Protein AF-A0A7C4AMT0-F1 (afdb_monomer_lite)

Structure (mmCIF, N/CA/C/O backbone):
data_AF-A0A7C4AMT0-F1
#
_entry.id   AF-A0A7C4AMT0-F1
#
loop_
_atom_site.group_PDB
_atom_site.id
_atom_site.type_symbol
_atom_site.label_atom_id
_atom_site.label_alt_id
_atom_site.label_comp_id
_atom_site.label_asym_id
_atom_site.label_entity_id
_atom_site.label_seq_id
_atom_site.pdbx_PDB_ins_code
_atom_site.Cartn_x
_atom_site.Cartn_y
_atom_site.Cartn_z
_atom_site.occupancy
_atom_site.B_iso_or_equiv
_atom_site.auth_seq_id
_atom_site.auth_comp_id
_atom_site.auth_asym_id
_atom_site.auth_atom_id
_atom_site.pdbx_PDB_model_num
ATOM 1 N N . LEU A 1 1 ? 5.497 -12.425 -14.736 1.00 63.44 1 LEU A N 1
ATOM 2 C CA . LEU A 1 1 ? 6.089 -11.342 -15.561 1.00 63.44 1 LEU A CA 1
ATOM 3 C C . LEU A 1 1 ? 7.545 -11.609 -15.933 1.00 63.44 1 LEU A C 1
ATOM 5 O O . LEU A 1 1 ? 7.830 -11.645 -17.120 1.00 63.44 1 LEU A O 1
ATOM 9 N N . LEU A 1 2 ? 8.438 -11.858 -14.967 1.00 70.88 2 LEU A N 1
ATOM 10 C CA . LEU A 1 2 ? 9.870 -12.089 -15.233 1.00 70.88 2 LEU A CA 1
ATOM 11 C C . LEU A 1 2 ? 10.137 -13.231 -16.226 1.00 70.88 2 LEU A C 1
ATOM 13 O O . LEU A 1 2 ? 10.861 -13.036 -17.192 1.00 70.88 2 LEU A O 1
ATOM 17 N N . ALA A 1 3 ? 9.456 -14.372 -16.077 1.00 72.62 3 ALA A N 1
ATOM 18 C CA . ALA A 1 3 ? 9.572 -15.492 -17.017 1.00 72.62 3 ALA A CA 1
ATOM 19 C C . ALA A 1 3 ? 9.165 -15.141 -18.465 1.00 72.62 3 ALA A C 1
ATOM 21 O O . ALA A 1 3 ? 9.625 -15.778 -19.403 1.00 72.62 3 ALA A O 1
ATOM 22 N N . HIS A 1 4 ? 8.310 -14.132 -18.659 1.00 69.06 4 HIS A N 1
ATOM 23 C CA . HIS A 1 4 ? 7.890 -13.671 -19.985 1.00 69.06 4 HIS A CA 1
ATOM 24 C C . HIS A 1 4 ? 8.898 -12.671 -20.575 1.00 69.06 4 HIS A C 1
ATOM 26 O O . HIS A 1 4 ? 9.226 -12.757 -21.751 1.00 69.06 4 HIS A O 1
ATOM 32 N N . MET A 1 5 ? 9.464 -11.798 -19.732 1.00 75.31 5 MET A N 1
ATOM 33 C CA . MET A 1 5 ? 10.531 -10.854 -20.099 1.00 75.31 5 MET A CA 1
ATOM 34 C C . MET A 1 5 ? 11.834 -11.568 -20.481 1.00 75.31 5 MET A C 1
ATOM 36 O O . MET A 1 5 ? 12.526 -11.137 -21.394 1.00 75.31 5 MET A O 1
ATOM 40 N N . MET A 1 6 ? 12.152 -12.682 -19.811 1.00 75.31 6 MET A N 1
ATOM 41 C CA . MET A 1 6 ? 13.312 -13.521 -20.141 1.00 75.31 6 MET A CA 1
ATOM 42 C C . MET A 1 6 ? 13.130 -14.308 -2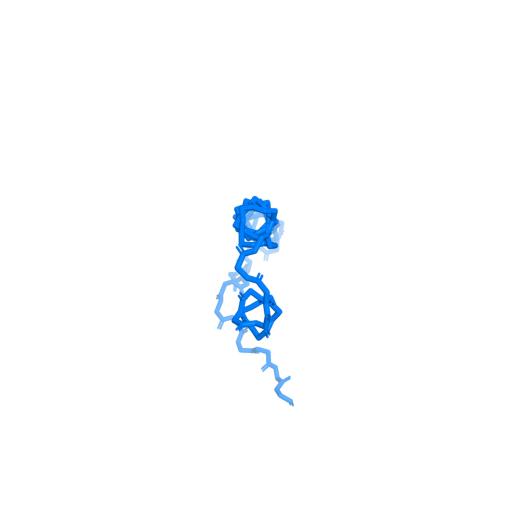1.445 1.00 75.31 6 MET A C 1
ATOM 44 O O . MET A 1 6 ? 14.115 -14.748 -22.029 1.00 75.31 6 MET A O 1
ATOM 48 N N . LYS A 1 7 ? 11.884 -14.499 -21.896 1.00 76.50 7 LYS A N 1
ATOM 49 C CA . LYS A 1 7 ? 11.560 -15.246 -23.118 1.00 76.50 7 LYS A CA 1
ATOM 50 C C . LYS A 1 7 ? 11.656 -14.376 -24.375 1.00 76.50 7 LYS A C 1
ATOM 52 O O . LYS A 1 7 ? 11.978 -14.896 -25.435 1.00 76.50 7 LYS A O 1
ATOM 57 N N . ASP A 1 8 ? 11.383 -13.076 -24.249 1.00 74.50 8 ASP A N 1
ATOM 58 C CA . ASP A 1 8 ? 11.501 -12.095 -25.330 1.00 74.50 8 ASP A CA 1
ATOM 59 C C . ASP A 1 8 ? 11.814 -10.696 -24.769 1.00 74.50 8 ASP A C 1
ATOM 61 O O . ASP A 1 8 ? 10.975 -10.047 -24.130 1.00 74.50 8 ASP A O 1
ATOM 65 N N . LEU A 1 9 ? 13.025 -10.215 -25.068 1.00 72.75 9 LEU A N 1
ATOM 66 C CA . LEU A 1 9 ? 13.560 -8.925 -24.630 1.00 72.75 9 LEU A CA 1
ATOM 67 C C . LEU A 1 9 ? 12.723 -7.730 -25.118 1.00 72.75 9 LEU A C 1
ATOM 69 O O . LEU A 1 9 ? 12.703 -6.699 -24.438 1.00 72.75 9 LEU A O 1
ATOM 73 N N . SER A 1 10 ? 11.977 -7.863 -26.222 1.00 79.00 10 SER A N 1
ATOM 74 C CA . SER A 1 10 ? 11.096 -6.807 -26.745 1.00 79.00 10 SER A CA 1
ATOM 75 C C . SER A 1 10 ? 9.914 -6.503 -25.809 1.00 79.00 10 SER A C 1
ATOM 77 O O . SER A 1 10 ? 9.410 -5.376 -25.753 1.00 79.00 10 SER A O 1
ATOM 79 N N . THR A 1 11 ? 9.502 -7.483 -24.998 1.00 80.94 11 THR A N 1
ATOM 80 C CA . THR A 1 11 ? 8.360 -7.360 -24.076 1.00 80.94 11 THR A CA 1
ATOM 81 C C . THR A 1 11 ? 8.723 -6.682 -22.750 1.00 80.94 11 THR A C 1
ATOM 83 O O . THR A 1 11 ? 7.837 -6.219 -22.021 1.00 80.94 11 THR A O 1
ATOM 86 N N . THR A 1 12 ? 10.021 -6.541 -22.463 1.00 84.88 12 THR A N 1
ATOM 87 C CA . THR A 1 12 ? 10.581 -6.019 -21.205 1.00 84.88 12 THR A CA 1
ATOM 88 C C . THR A 1 12 ? 10.014 -4.651 -20.830 1.00 84.88 12 THR A C 1
ATOM 90 O O . THR A 1 12 ? 9.550 -4.455 -19.709 1.00 84.88 12 THR A O 1
ATOM 93 N N . SER A 1 13 ? 9.970 -3.702 -21.771 1.00 85.56 13 SER A N 1
ATOM 94 C CA . SER A 1 13 ? 9.489 -2.338 -21.498 1.00 85.56 13 SER A CA 1
ATOM 95 C C . SER A 1 13 ? 8.011 -2.308 -21.075 1.00 85.56 13 SER A C 1
ATOM 97 O O . SER A 1 13 ? 7.632 -1.606 -20.136 1.00 85.56 13 SER A O 1
ATOM 99 N N . ARG A 1 14 ? 7.160 -3.110 -21.731 1.00 87.88 14 ARG A N 1
ATOM 100 C CA . ARG A 1 14 ? 5.733 -3.228 -21.379 1.00 87.88 14 ARG A CA 1
ATOM 101 C C . ARG A 1 14 ? 5.557 -3.887 -20.014 1.00 87.88 14 ARG A C 1
ATOM 103 O O . ARG A 1 14 ? 4.749 -3.426 -19.214 1.00 87.88 14 ARG A O 1
ATOM 110 N N . ALA A 1 15 ? 6.336 -4.925 -19.743 1.00 89.06 15 ALA A N 1
ATOM 111 C CA . ALA A 1 15 ? 6.300 -5.648 -18.484 1.00 89.06 15 ALA A CA 1
ATOM 112 C C . ALA A 1 15 ? 6.759 -4.782 -17.293 1.00 89.06 15 ALA A C 1
ATOM 114 O O . ALA A 1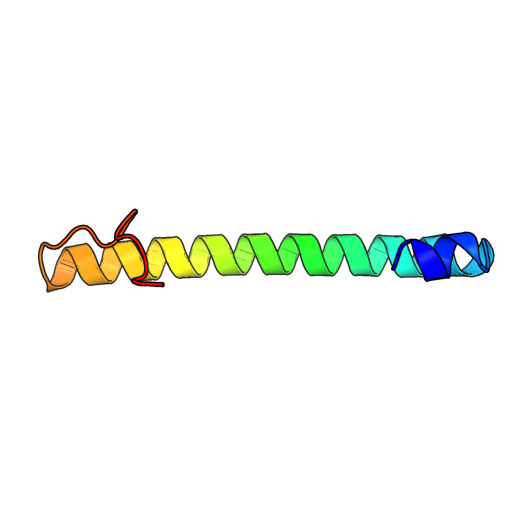 15 ? 6.123 -4.815 -16.242 1.00 89.06 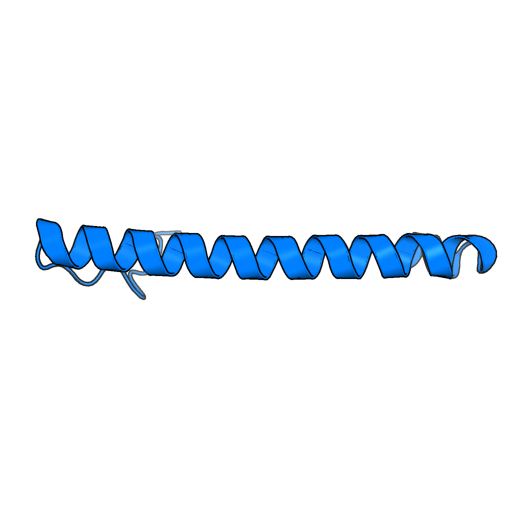15 ALA A O 1
ATOM 115 N N . ILE A 1 16 ? 7.779 -3.932 -17.466 1.00 89.56 16 ILE A N 1
ATOM 116 C CA . ILE A 1 16 ? 8.205 -2.961 -16.442 1.00 89.56 16 ILE A CA 1
ATOM 117 C C . ILE A 1 16 ? 7.084 -1.962 -16.122 1.00 89.56 16 ILE A C 1
ATOM 119 O O . ILE A 1 16 ? 6.818 -1.694 -14.953 1.00 89.56 16 ILE A O 1
ATOM 123 N N . ARG A 1 17 ? 6.381 -1.440 -17.137 1.00 92.06 17 ARG A N 1
ATOM 124 C CA . ARG A 1 17 ? 5.234 -0.540 -16.910 1.00 92.06 17 ARG A CA 1
ATOM 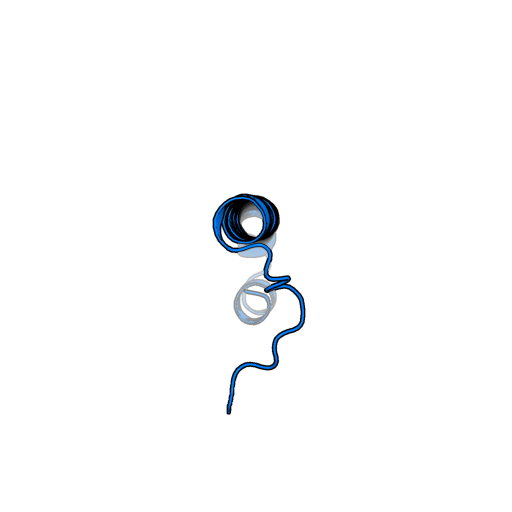125 C C . ARG A 1 17 ? 4.131 -1.212 -16.094 1.00 92.06 17 ARG A C 1
ATOM 127 O O . ARG A 1 17 ? 3.624 -0.614 -15.151 1.00 92.06 17 ARG A O 1
ATOM 134 N N . LEU A 1 18 ? 3.800 -2.461 -16.418 1.00 93.38 18 LEU A N 1
ATOM 135 C CA . LEU A 1 18 ? 2.821 -3.238 -15.654 1.00 93.38 18 LEU A CA 1
ATOM 136 C C . LEU A 1 18 ? 3.284 -3.487 -14.215 1.00 93.38 18 LEU A C 1
ATOM 138 O O . LEU A 1 18 ? 2.479 -3.361 -13.300 1.00 93.38 18 LEU A O 1
ATOM 142 N N . LEU A 1 19 ? 4.573 -3.763 -13.999 1.00 93.50 19 LEU A N 1
ATOM 143 C CA . LEU A 1 19 ? 5.131 -3.925 -12.656 1.00 93.50 19 LEU A CA 1
ATOM 144 C C . LEU A 1 19 ? 4.959 -2.656 -11.811 1.00 93.50 19 LEU A C 1
ATOM 146 O O . LEU A 1 19 ? 4.557 -2.744 -10.652 1.00 93.50 19 LEU A O 1
ATOM 150 N N . PHE A 1 20 ? 5.221 -1.480 -12.386 1.00 94.69 20 PHE A N 1
ATOM 151 C CA . PHE A 1 20 ? 4.998 -0.215 -11.686 1.00 94.69 20 PHE A CA 1
ATOM 152 C C . PHE A 1 20 ? 3.521 0.009 -11.364 1.00 94.69 20 PHE A C 1
ATOM 154 O O . PHE A 1 20 ? 3.211 0.369 -10.232 1.00 94.69 20 PHE A O 1
ATOM 161 N N . ILE A 1 21 ? 2.609 -0.264 -12.304 1.00 96.38 21 ILE A N 1
ATOM 162 C CA . ILE A 1 21 ? 1.161 -0.181 -12.054 1.00 96.38 21 ILE A CA 1
ATOM 163 C C . ILE A 1 21 ? 0.767 -1.088 -10.883 1.00 96.38 21 ILE A C 1
ATOM 165 O O . ILE A 1 21 ? 0.134 -0.621 -9.938 1.00 96.38 21 ILE A O 1
ATOM 169 N N . SER A 1 22 ? 1.185 -2.356 -10.901 1.00 96.75 22 SER A N 1
ATOM 170 C CA . SER A 1 22 ? 0.913 -3.295 -9.807 1.00 96.75 22 SER A CA 1
ATOM 171 C C . SER A 1 22 ? 1.465 -2.797 -8.471 1.00 96.75 22 SER A C 1
ATOM 173 O O . SER A 1 22 ? 0.766 -2.868 -7.465 1.00 96.75 22 SER A O 1
ATOM 175 N N . LYS A 1 23 ? 2.678 -2.231 -8.461 1.00 96.38 23 LYS A N 1
ATOM 176 C CA . LYS A 1 23 ? 3.281 -1.648 -7.256 1.00 96.38 23 LYS A CA 1
ATOM 177 C C . LYS A 1 23 ? 2.469 -0.466 -6.719 1.00 96.38 23 LYS A C 1
ATOM 179 O O . LYS A 1 23 ? 2.276 -0.359 -5.513 1.00 96.38 23 LYS A O 1
ATOM 184 N N . TYR A 1 24 ? 1.982 0.426 -7.580 1.00 97.94 24 TYR A N 1
ATOM 185 C CA . TYR A 1 24 ? 1.147 1.545 -7.135 1.00 97.94 24 TYR A CA 1
ATOM 186 C C . TYR A 1 24 ? -0.198 1.069 -6.581 1.00 97.94 24 TYR A C 1
ATOM 188 O O . TYR A 1 24 ? -0.628 1.567 -5.544 1.00 97.94 24 TYR A O 1
ATOM 196 N N . LEU A 1 25 ? -0.823 0.070 -7.211 1.00 98.19 25 LEU A N 1
ATOM 197 C CA . LEU A 1 25 ? -2.056 -0.534 -6.698 1.00 98.19 25 LEU A CA 1
ATOM 198 C C . LEU A 1 25 ? -1.856 -1.166 -5.316 1.00 98.19 25 LEU A C 1
ATOM 200 O O . LEU A 1 25 ? -2.686 -0.969 -4.436 1.00 98.19 25 LEU A O 1
ATOM 204 N N . GLU A 1 26 ? -0.740 -1.863 -5.101 1.00 97.88 26 GLU A N 1
ATOM 205 C CA . GLU A 1 26 ? -0.379 -2.423 -3.794 1.00 97.88 26 GLU A CA 1
ATOM 206 C C . GLU A 1 26 ? -0.270 -1.330 -2.717 1.00 97.88 26 GLU A C 1
ATOM 208 O O . GLU A 1 26 ? -0.813 -1.480 -1.627 1.00 97.88 26 GLU A O 1
ATOM 213 N N . ARG A 1 27 ? 0.377 -0.196 -3.024 1.00 98.06 27 ARG A N 1
ATOM 214 C CA . ARG A 1 27 ? 0.477 0.940 -2.087 1.00 98.06 27 ARG A CA 1
ATOM 215 C C . ARG A 1 27 ? -0.882 1.566 -1.777 1.00 98.06 27 ARG A C 1
ATOM 217 O O . ARG A 1 27 ? -1.147 1.903 -0.628 1.00 98.06 27 ARG A O 1
ATOM 224 N N . ILE A 1 28 ? -1.745 1.713 -2.784 1.00 98.25 28 ILE A N 1
ATOM 225 C CA . ILE A 1 28 ? -3.114 2.210 -2.584 1.00 98.25 28 ILE A CA 1
ATOM 226 C C . ILE A 1 28 ? -3.891 1.251 -1.675 1.00 98.25 28 ILE A C 1
ATOM 228 O O . ILE A 1 28 ? -4.566 1.701 -0.751 1.00 98.25 28 ILE A O 1
ATOM 232 N N . ALA A 1 29 ? -3.770 -0.058 -1.908 1.00 97.69 29 ALA A N 1
ATOM 233 C CA . ALA A 1 29 ? -4.423 -1.073 -1.090 1.00 97.69 29 ALA A CA 1
ATOM 234 C C . ALA A 1 29 ? -3.936 -1.031 0.367 1.00 97.69 29 ALA A C 1
ATOM 236 O O . ALA A 1 29 ? -4.761 -1.039 1.278 1.00 97.69 29 ALA A O 1
ATOM 237 N N . ASP A 1 30 ? -2.627 -0.905 0.594 1.00 96.44 30 ASP A N 1
ATOM 238 C CA . ASP A 1 30 ? -2.056 -0.774 1.940 1.00 96.44 30 ASP A CA 1
ATOM 239 C C . ASP A 1 30 ? -2.587 0.470 2.675 1.00 96.44 30 ASP A C 1
ATOM 241 O O . ASP A 1 30 ? -2.987 0.401 3.839 1.00 96.44 30 ASP A O 1
ATOM 245 N N . HIS A 1 31 ? -2.690 1.613 1.990 1.00 97.56 31 HIS A N 1
ATOM 246 C CA . HIS A 1 31 ? -3.299 2.810 2.573 1.00 97.56 31 HIS A CA 1
ATOM 247 C C . HIS A 1 31 ? -4.788 2.628 2.883 1.00 97.56 31 HIS A C 1
ATOM 249 O O . HIS A 1 31 ? -5.241 3.058 3.944 1.00 97.56 31 HIS A O 1
ATOM 255 N N . ALA A 1 32 ? -5.544 1.972 2.002 1.00 97.69 32 ALA A N 1
ATOM 256 C CA . ALA A 1 32 ? -6.957 1.693 2.234 1.00 97.69 32 ALA A CA 1
ATOM 257 C C . ALA A 1 32 ? -7.165 0.800 3.470 1.00 97.69 32 ALA A C 1
ATOM 259 O O . ALA A 1 32 ? -8.024 1.101 4.300 1.00 97.69 32 ALA A O 1
ATOM 260 N N . VAL A 1 33 ? -6.342 -0.244 3.635 1.00 95.31 33 VAL A N 1
ATOM 261 C CA . VAL A 1 33 ? -6.362 -1.112 4.826 1.00 95.31 33 VAL A CA 1
ATOM 262 C C . VAL A 1 33 ? -6.038 -0.308 6.081 1.00 95.31 33 VAL A C 1
ATOM 264 O O . VAL A 1 33 ? -6.802 -0.347 7.041 1.00 95.31 33 VAL A O 1
ATOM 267 N N . ASN A 1 34 ? -4.975 0.498 6.051 1.00 95.06 34 ASN A N 1
ATOM 268 C CA . ASN A 1 34 ? -4.592 1.341 7.182 1.00 95.06 34 ASN A CA 1
ATOM 269 C C . ASN A 1 34 ? -5.705 2.312 7.619 1.00 95.06 34 ASN A C 1
ATOM 271 O O . A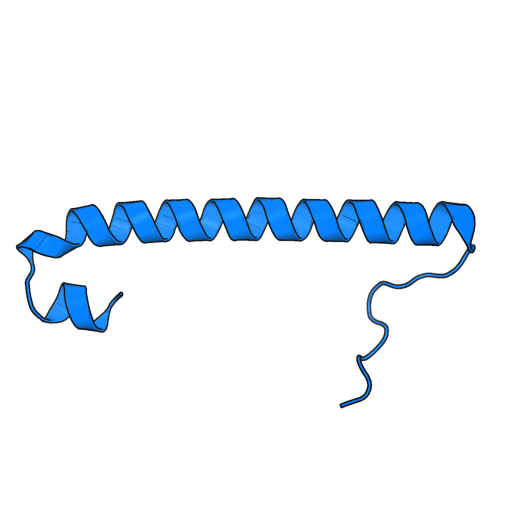SN A 1 34 ? -5.882 2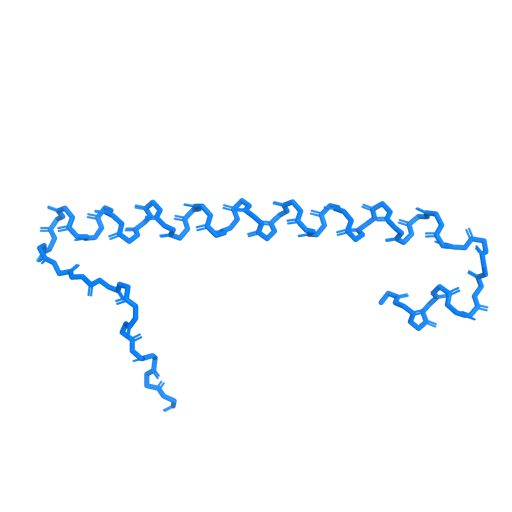.545 8.817 1.00 95.06 34 ASN A O 1
ATOM 275 N N . ILE A 1 35 ? -6.452 2.884 6.667 1.00 96.06 35 ILE A N 1
ATOM 276 C CA . ILE A 1 35 ? -7.601 3.757 6.955 1.00 96.06 35 ILE A CA 1
ATOM 277 C C . ILE A 1 35 ? -8.749 2.948 7.565 1.00 96.06 35 ILE A C 1
ATOM 279 O O . ILE A 1 35 ? -9.313 3.363 8.575 1.00 96.06 35 ILE A O 1
ATOM 283 N N . ALA A 1 36 ? -9.081 1.790 6.991 1.00 95.06 36 ALA A N 1
ATOM 284 C CA . ALA A 1 36 ? -10.146 0.932 7.504 1.00 95.06 36 ALA A CA 1
ATOM 285 C C . ALA A 1 36 ? -9.862 0.467 8.942 1.00 95.06 36 ALA A C 1
ATOM 287 O O . ALA A 1 36 ? -10.740 0.541 9.799 1.00 95.06 36 ALA A O 1
ATOM 288 N N . GLU A 1 37 ? -8.625 0.067 9.239 1.00 93.88 37 GLU A N 1
ATOM 289 C CA . GLU A 1 37 ? -8.197 -0.300 10.593 1.00 93.88 37 GLU A CA 1
ATOM 290 C C . GLU A 1 37 ? -8.360 0.852 11.590 1.00 93.88 37 GLU A C 1
ATOM 292 O O . GLU A 1 37 ? -8.788 0.630 12.724 1.00 93.88 37 GLU A O 1
ATOM 297 N N . LEU A 1 38 ? -8.043 2.085 11.177 1.00 93.81 38 LEU A N 1
ATOM 298 C CA . LEU A 1 38 ? -8.226 3.267 12.016 1.00 93.81 38 LEU A CA 1
ATOM 299 C C . LEU A 1 38 ? -9.710 3.542 12.292 1.00 93.81 38 LEU A C 1
ATOM 301 O O . LEU A 1 38 ? -10.063 3.887 13.418 1.00 93.81 38 LEU A O 1
ATOM 305 N N . VAL A 1 39 ? -10.576 3.368 11.290 1.00 95.12 39 VAL A N 1
ATOM 306 C CA . VAL A 1 39 ? -12.030 3.503 11.461 1.00 95.12 39 VAL A CA 1
ATOM 307 C C . VAL A 1 39 ? -12.559 2.450 12.435 1.00 95.12 39 VAL A C 1
ATOM 309 O O . VAL A 1 39 ? -13.313 2.798 13.341 1.00 95.12 39 VAL A O 1
ATOM 312 N N . ILE A 1 40 ? -12.127 1.191 12.311 1.00 93.38 40 ILE A N 1
ATOM 313 C CA . ILE A 1 40 ? -12.532 0.130 13.245 1.00 93.38 40 ILE A CA 1
ATOM 314 C C . ILE A 1 40 ? -12.078 0.469 14.666 1.00 93.38 40 ILE A C 1
ATOM 316 O O . ILE A 1 40 ? -12.869 0.378 15.601 1.00 93.38 40 ILE A O 1
ATOM 320 N N . PHE A 1 41 ? -10.840 0.940 14.835 1.00 92.56 41 PHE A N 1
ATOM 321 C CA . PHE A 1 41 ? -10.359 1.388 16.140 1.00 92.56 41 PHE A CA 1
ATOM 322 C C . PHE A 1 41 ? -11.200 2.540 16.708 1.00 92.56 41 PHE A C 1
ATOM 324 O O . PHE A 1 41 ? -11.515 2.538 17.894 1.00 92.56 41 PHE A O 1
ATOM 331 N N . MET A 1 42 ? -11.598 3.504 15.873 1.00 94.50 42 MET A N 1
ATOM 332 C CA . MET A 1 42 ? -12.421 4.640 16.297 1.00 94.50 42 MET A CA 1
ATOM 333 C C . MET A 1 42 ? -13.823 4.220 16.763 1.00 94.50 42 MET A C 1
ATOM 335 O O . MET A 1 42 ? -14.349 4.818 17.698 1.00 94.50 42 MET A O 1
ATOM 339 N N . VAL A 1 43 ? -14.425 3.215 16.122 1.00 95.25 43 VAL A N 1
ATOM 340 C CA . VAL A 1 43 ? -15.794 2.762 16.423 1.00 95.25 43 VAL A CA 1
ATOM 341 C C . VAL A 1 43 ? -15.822 1.728 17.551 1.00 95.25 43 VAL A C 1
ATOM 343 O O . VAL A 1 43 ? -16.649 1.823 18.454 1.00 95.25 43 VAL A O 1
ATOM 346 N N . GLU A 1 44 ? -14.926 0.744 17.513 1.00 93.56 44 GLU A N 1
ATOM 347 C CA . GLU A 1 44 ? -14.936 -0.415 18.416 1.00 93.56 44 GLU A CA 1
ATOM 348 C C . GLU A 1 44 ? -13.930 -0.293 19.571 1.00 93.56 44 GLU A C 1
ATOM 350 O O . GLU A 1 44 ? -13.895 -1.151 20.453 1.00 93.56 44 GLU A O 1
ATOM 355 N N . GLY A 1 45 ? -13.046 0.712 19.550 1.00 89.38 45 GLY A N 1
ATOM 356 C CA . GLY A 1 45 ? -11.943 0.853 20.512 1.00 89.38 45 GLY A CA 1
ATOM 357 C C . GLY A 1 45 ? -10.884 -0.254 20.418 1.00 89.38 45 GLY A C 1
ATOM 358 O O . GLY A 1 45 ? -9.991 -0.334 21.261 1.00 89.38 45 GLY A O 1
ATOM 359 N N . THR A 1 46 ? -10.978 -1.129 19.411 1.00 85.00 46 THR A N 1
ATOM 360 C CA . THR A 1 46 ? -10.155 -2.336 19.286 1.00 85.00 46 THR A CA 1
ATOM 361 C C . THR A 1 46 ? -9.057 -2.145 18.248 1.00 85.00 46 THR A C 1
ATOM 363 O O . THR A 1 46 ? -9.301 -1.715 17.123 1.00 85.00 46 THR A O 1
ATOM 366 N N . ILE A 1 47 ? -7.822 -2.501 18.608 1.00 84.75 47 ILE A N 1
ATOM 367 C CA . ILE A 1 47 ? -6.689 -2.479 17.678 1.00 84.75 47 ILE A CA 1
ATOM 368 C C . ILE A 1 47 ? -6.732 -3.753 16.828 1.00 84.75 47 ILE A C 1
ATOM 370 O O . ILE A 1 47 ? -6.454 -4.847 17.315 1.00 84.75 47 ILE A O 1
ATOM 374 N N . VAL A 1 48 ? -7.081 -3.605 15.549 1.00 81.44 48 VAL A N 1
ATOM 375 C CA . VAL A 1 48 ? -7.148 -4.726 14.588 1.00 81.44 48 VAL A CA 1
ATOM 376 C C . VAL A 1 48 ? -5.774 -5.071 14.004 1.00 81.44 48 VAL A C 1
ATOM 378 O O . VAL A 1 48 ? -5.521 -6.215 13.624 1.00 81.44 48 VAL A O 1
ATOM 381 N N . ARG A 1 49 ? -4.854 -4.101 13.993 1.00 75.81 49 ARG A N 1
ATOM 382 C CA . ARG A 1 49 ? -3.475 -4.280 13.528 1.00 75.81 49 ARG A CA 1
ATOM 383 C C . ARG A 1 49 ? -2.805 -5.443 14.262 1.00 75.81 49 ARG A C 1
ATOM 385 O O . ARG A 1 49 ? -2.785 -5.461 15.488 1.00 75.81 49 ARG A O 1
ATOM 392 N N . HIS A 1 50 ? -2.186 -6.360 13.518 1.00 70.62 50 HIS A N 1
ATOM 393 C CA . HIS A 1 50 ? -1.450 -7.531 14.035 1.00 70.62 50 HIS A CA 1
ATOM 394 C C . HIS A 1 50 ? -2.304 -8.627 14.695 1.00 70.62 50 HIS A C 1
ATOM 396 O O . HIS A 1 50 ? -1.749 -9.548 15.305 1.00 70.62 50 HIS A O 1
ATOM 402 N N . ARG A 1 51 ? -3.637 -8.600 14.554 1.00 65.25 51 ARG A N 1
ATOM 403 C CA . ARG A 1 51 ? -4.463 -9.754 14.930 1.00 65.25 51 ARG A CA 1
ATOM 404 C C . ARG A 1 51 ? -4.095 -10.901 13.984 1.00 65.25 51 ARG A C 1
ATOM 406 O O . ARG A 1 51 ? -4.342 -10.809 12.784 1.00 65.25 51 ARG A O 1
ATOM 413 N N . LYS A 1 52 ? -3.432 -11.950 14.493 1.00 55.31 52 LYS A N 1
ATOM 414 C CA . LYS A 1 52 ? -3.097 -13.129 13.680 1.00 55.31 52 LYS A CA 1
ATOM 415 C C . LYS A 1 52 ? -4.391 -13.638 13.048 1.00 55.31 52 LYS A C 1
ATOM 417 O O . LYS A 1 52 ? -5.328 -13.955 13.779 1.00 55.31 52 LYS A O 1
ATOM 422 N N . GLN A 1 53 ? -4.442 -13.697 11.718 1.00 54.78 53 GLN A N 1
ATOM 423 C CA . GLN A 1 53 ? -5.482 -14.470 11.052 1.00 54.78 53 GLN A CA 1
ATOM 424 C C . GLN A 1 53 ? -5.362 -15.904 11.583 1.00 54.78 53 GLN A C 1
ATOM 426 O O . GLN A 1 53 ? -4.249 -16.443 11.570 1.00 54.78 53 GLN A O 1
ATOM 431 N N . PRO A 1 54 ? -6.436 -16.494 12.136 1.00 54.66 54 PRO A N 1
ATOM 432 C CA . PRO A 1 54 ? -6.415 -17.914 12.423 1.00 54.66 54 PRO A CA 1
ATOM 433 C C . PRO A 1 54 ? -6.211 -18.617 11.080 1.00 54.66 54 PRO A C 1
ATOM 435 O O . PRO A 1 54 ? -6.953 -18.365 10.130 1.00 54.66 54 PRO A O 1
ATOM 438 N N . VAL A 1 55 ? -5.120 -19.379 11.002 1.00 59.56 55 VAL A N 1
ATOM 439 C CA . VAL A 1 55 ? -4.815 -20.278 9.885 1.00 59.56 55 VAL A CA 1
ATOM 440 C C . VAL A 1 55 ? -5.898 -21.332 9.722 1.00 59.56 55 VAL A C 1
ATOM 442 O O . VAL A 1 55 ? -6.454 -21.760 10.760 1.00 59.56 55 VAL A O 1
#

pLDDT: mean 85.46, std 12.78, range [54.66, 98.25]

Sequence (55 aa):
LLAHMMKDLSTTSRAIRLLFISKYLERIADHAVNIAELVIFMVEGTIVRHRKQPV

Foldseek 3Di:
DVVVCVVPVVCVVVVVVVVVVVVVVVVVVVVVVVVVQVVCCVPVVDRPPPPDDDD

Radius of gyration: 18.13 Å; chains: 1; bounding box: 29×25×47 Å

Secondary structure (DSSP, 8-state):
-HHHHTT-GGGHHHHHHHHHHHHHHHHHHHHHHHHHHHHHHHHH----TT-PPP-